Protein AF-A0A661RMP6-F1 (afdb_monomer_lite)

Secondary structure (DSSP, 8-state):
-PPP----SSSPPS--HHHHHHHHHHHHTT--HHHHHHHTT--HHHHHHHHHHHHT--S--HHHHHHHHHHHHHHHHHHHHHHHHHH-TTTHHHHHHHHHHSHHHHS---------GGGPPPP----PPPGGGS-HHHHHHHHHHHHHHHTTTTSS----

Structure (mmCIF, N/CA/C/O backbone):
data_AF-A0A661RMP6-F1
#
_entry.id   AF-A0A661RMP6-F1
#
loop_
_atom_site.group_PDB
_atom_site.id
_atom_site.type_symbol
_atom_site.label_atom_id
_atom_site.label_alt_id
_atom_site.label_comp_id
_atom_site.label_asym_id
_atom_site.label_entity_id
_atom_site.label_seq_id
_atom_site.pdbx_PDB_ins_code
_atom_site.Cartn_x
_atom_site.Cartn_y
_atom_site.Cartn_z
_atom_site.occupancy
_atom_site.B_iso_or_equiv
_atom_site.auth_seq_id
_atom_site.auth_comp_id
_atom_site.auth_asym_id
_atom_site.auth_atom_id
_atom_site.pdbx_PDB_model_num
ATOM 1 N N . MET A 1 1 ? -20.367 -10.661 10.101 1.00 39.75 1 MET A N 1
ATOM 2 C CA . MET A 1 1 ? -19.969 -10.944 11.499 1.00 39.75 1 MET A CA 1
ATOM 3 C C . MET A 1 1 ? -20.572 -9.856 12.376 1.00 39.75 1 MET A C 1
ATOM 5 O O . MET A 1 1 ? -20.733 -8.761 11.852 1.00 39.75 1 MET A O 1
ATOM 9 N N . PRO A 1 2 ? -20.982 -10.130 13.626 1.00 48.25 2 PRO A N 1
ATOM 10 C CA . PRO A 1 2 ? -21.542 -9.091 14.491 1.00 48.25 2 PRO A CA 1
ATOM 11 C C . PRO A 1 2 ? -20.485 -8.023 14.812 1.00 48.25 2 PRO A C 1
ATOM 13 O O . PRO A 1 2 ? -19.325 -8.361 15.046 1.00 48.25 2 PRO A O 1
ATOM 16 N N . GLU A 1 3 ? -20.883 -6.750 14.813 1.00 59.19 3 GLU A N 1
ATOM 17 C CA . GLU A 1 3 ? -20.002 -5.613 15.114 1.00 59.19 3 GLU A CA 1
ATOM 18 C C . GLU A 1 3 ? -19.521 -5.671 16.575 1.00 59.19 3 GLU A C 1
ATOM 20 O O . GLU A 1 3 ? -20.326 -5.644 17.514 1.00 59.19 3 GLU A O 1
ATOM 25 N N . LYS A 1 4 ? -18.199 -5.743 16.791 1.00 67.69 4 LYS A N 1
ATOM 26 C CA . LYS A 1 4 ? -17.603 -5.595 18.128 1.00 67.69 4 LYS A CA 1
ATOM 27 C C . LYS A 1 4 ? -17.729 -4.133 18.570 1.00 67.69 4 LYS A C 1
ATOM 29 O O . LYS A 1 4 ? -17.239 -3.230 17.898 1.00 67.69 4 LYS A O 1
ATOM 34 N N . LYS A 1 5 ? -18.343 -3.889 19.731 1.00 66.19 5 LYS A N 1
ATOM 35 C CA . LYS A 1 5 ? -18.415 -2.547 20.332 1.00 66.19 5 LYS A CA 1
ATOM 36 C C . LYS A 1 5 ? -17.181 -2.291 21.197 1.00 66.19 5 LYS A C 1
ATOM 38 O O . LYS A 1 5 ? -17.039 -2.899 22.254 1.00 66.19 5 LYS A O 1
ATOM 43 N N . TYR A 1 6 ? -16.311 -1.381 20.763 1.00 70.44 6 TYR A N 1
ATOM 44 C CA . TYR A 1 6 ? -15.131 -0.961 21.523 1.00 70.44 6 TYR A CA 1
ATOM 45 C C . TYR A 1 6 ? -15.458 0.241 22.421 1.00 70.44 6 TYR A C 1
ATOM 47 O O . TYR A 1 6 ? -15.866 1.292 21.929 1.00 70.44 6 TYR A O 1
ATOM 55 N N . GLN A 1 7 ? -15.258 0.109 23.734 1.00 57.75 7 GLN A N 1
ATOM 56 C CA . GLN A 1 7 ? -15.433 1.205 24.696 1.00 57.75 7 GLN A CA 1
ATOM 57 C C . GLN A 1 7 ? -14.280 2.210 24.553 1.00 57.75 7 GLN A C 1
ATOM 59 O O . GLN A 1 7 ? -13.122 1.826 24.665 1.00 57.75 7 GLN A O 1
ATOM 64 N N . HIS A 1 8 ? -14.583 3.481 24.288 1.00 56.31 8 HIS A N 1
ATOM 65 C CA . HIS A 1 8 ? -13.610 4.578 24.342 1.00 56.31 8 HIS A CA 1
ATOM 66 C C . HIS A 1 8 ? -14.142 5.623 25.327 1.00 56.31 8 HIS A C 1
ATOM 68 O O . HIS A 1 8 ? -15.266 6.100 25.169 1.00 56.31 8 HIS A O 1
ATOM 74 N N . SER A 1 9 ? -13.367 5.970 26.354 1.00 50.19 9 SER A N 1
ATOM 75 C CA . SER A 1 9 ? -13.710 7.025 27.312 1.00 50.19 9 SER A CA 1
ATOM 76 C C . SER A 1 9 ? -13.511 8.405 26.669 1.00 50.19 9 SER A C 1
ATOM 78 O O . SER A 1 9 ? -12.437 8.992 26.743 1.00 50.19 9 SER A O 1
ATOM 80 N N . GLY A 1 10 ? -14.538 8.918 25.985 1.00 58.62 10 GLY A N 1
ATOM 81 C CA . GLY A 1 10 ? -14.517 10.237 25.339 1.00 58.62 10 GLY A CA 1
ATOM 82 C C . GLY A 1 10 ? -15.407 10.333 24.096 1.00 58.62 10 GLY A C 1
ATOM 83 O O . GLY A 1 10 ? -16.190 9.428 23.807 1.00 58.62 10 GLY A O 1
ATOM 84 N N . GLN A 1 11 ? -15.293 11.448 23.360 1.00 48.91 11 GLN A N 1
ATOM 85 C CA . GLN A 1 11 ? -16.003 11.675 22.093 1.00 48.91 11 GLN A CA 1
ATOM 86 C C . GLN A 1 11 ? -15.774 10.494 21.128 1.00 48.91 11 GLN A C 1
ATOM 88 O O . GLN A 1 11 ? -14.628 10.060 20.977 1.00 48.91 11 GLN A O 1
ATOM 93 N N . PRO A 1 12 ? -16.821 9.988 20.444 1.00 65.56 12 PRO A N 1
ATOM 94 C CA . PRO A 1 12 ? -16.681 8.881 19.507 1.00 65.56 12 PRO A CA 1
ATOM 95 C C . PRO A 1 12 ? -15.597 9.166 18.468 1.00 65.56 12 PRO A C 1
ATOM 97 O O . PRO A 1 12 ? -15.615 10.206 17.803 1.00 65.56 12 PRO A O 1
ATOM 100 N N . THR A 1 13 ? -14.642 8.246 18.323 1.00 81.25 13 THR A N 1
ATOM 101 C CA . THR A 1 13 ? -13.610 8.395 17.295 1.00 81.25 13 THR A CA 1
ATOM 102 C C . THR A 1 13 ? -14.244 8.264 15.909 1.00 81.25 13 THR A C 1
ATOM 104 O O . THR A 1 13 ? -15.207 7.520 15.720 1.00 81.25 13 THR A O 1
ATOM 107 N N . LYS A 1 14 ? -13.690 8.955 14.905 1.00 88.06 14 LYS A N 1
ATOM 108 C CA . LYS A 1 14 ? -14.125 8.772 13.509 1.00 88.06 14 LYS A CA 1
ATOM 109 C C . LYS A 1 14 ? -13.821 7.359 12.976 1.00 88.06 14 LYS A C 1
ATOM 111 O O . LYS A 1 14 ? -14.393 6.978 11.960 1.00 88.06 14 LYS A O 1
ATOM 116 N N . CYS A 1 15 ? -12.937 6.597 13.627 1.00 92.38 15 CYS A N 1
ATOM 117 C CA . CYS A 1 15 ? -12.621 5.227 13.236 1.00 92.38 15 CYS A CA 1
ATOM 118 C C . CYS A 1 15 ? -13.743 4.291 13.695 1.00 92.38 15 CYS A C 1
ATOM 120 O O . CYS A 1 15 ? -14.020 4.173 14.888 1.00 92.38 15 CYS A O 1
ATOM 122 N N . ASN A 1 16 ? -14.401 3.643 12.741 1.00 94.06 16 ASN A N 1
ATOM 123 C CA . ASN A 1 16 ? -15.466 2.674 12.977 1.00 94.06 16 ASN A CA 1
ATOM 124 C C . ASN A 1 16 ? -15.526 1.674 11.814 1.00 94.06 16 ASN A C 1
ATOM 126 O O . ASN A 1 16 ? -14.929 1.911 10.759 1.00 94.06 16 ASN A O 1
ATOM 130 N N . HIS A 1 17 ? -16.276 0.585 11.996 1.00 94.81 17 HIS A N 1
ATOM 131 C CA . HIS A 1 17 ? -16.440 -0.478 10.998 1.00 94.81 17 HIS A CA 1
ATOM 132 C C . HIS A 1 17 ? -16.920 0.040 9.641 1.00 94.81 17 HIS A C 1
ATOM 134 O O . HIS A 1 17 ? -16.349 -0.319 8.619 1.00 94.81 17 HIS A O 1
ATOM 140 N N . GLY A 1 18 ? -17.868 0.982 9.611 1.00 95.50 18 GLY A N 1
ATOM 141 C CA . GLY A 1 18 ? -18.361 1.556 8.356 1.00 95.50 18 GLY A CA 1
ATOM 142 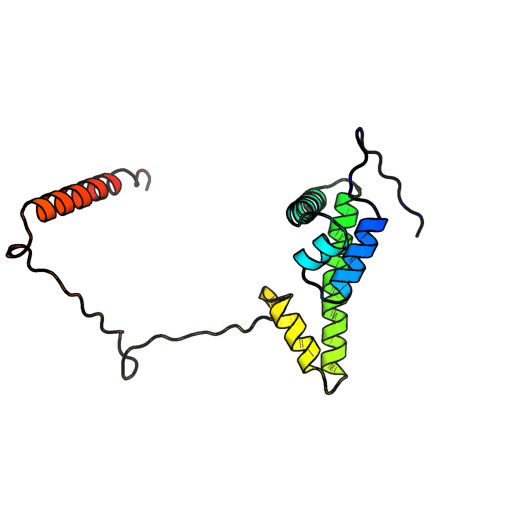C C . GLY A 1 18 ? -17.292 2.307 7.549 1.00 95.50 18 GLY A C 1
ATOM 143 O O . GLY A 1 18 ? -17.308 2.271 6.318 1.00 95.50 18 GLY A O 1
ATOM 144 N N . ILE A 1 19 ? -16.347 2.979 8.213 1.00 96.44 19 ILE A N 1
ATOM 145 C CA . ILE A 1 19 ? -15.195 3.612 7.550 1.00 96.44 19 ILE A CA 1
ATOM 146 C C . ILE A 1 19 ? -14.162 2.562 7.126 1.00 96.44 19 ILE A C 1
ATOM 148 O O . ILE A 1 19 ? -13.650 2.645 6.008 1.00 96.44 19 ILE A O 1
ATOM 152 N N . ILE A 1 20 ? -13.889 1.561 7.972 1.00 97.88 20 ILE A N 1
ATOM 153 C CA . ILE A 1 20 ? -12.977 0.447 7.657 1.00 97.88 20 ILE A CA 1
ATOM 154 C C . ILE A 1 20 ? -13.449 -0.295 6.399 1.00 97.88 20 ILE A C 1
ATOM 156 O O . ILE A 1 20 ? -12.664 -0.504 5.475 1.00 97.88 20 ILE A O 1
ATOM 160 N N . ASP A 1 21 ? -14.732 -0.634 6.312 1.00 97.94 21 ASP A N 1
ATOM 161 C CA . ASP A 1 21 ? -15.309 -1.376 5.186 1.00 97.94 21 ASP A CA 1
ATOM 162 C C . ASP A 1 21 ? -15.230 -0.590 3.871 1.00 97.94 21 ASP A C 1
ATOM 164 O O . ASP A 1 21 ? -14.894 -1.134 2.813 1.00 97.94 21 ASP A O 1
ATOM 168 N N . LYS A 1 22 ? -15.482 0.723 3.923 1.00 98.12 22 LYS A N 1
ATOM 169 C CA . LYS A 1 22 ? -15.341 1.593 2.748 1.00 98.12 22 LYS A CA 1
ATOM 170 C C . LYS A 1 22 ? -13.882 1.708 2.310 1.00 98.12 22 LYS A C 1
ATOM 172 O O . LYS A 1 22 ? -13.596 1.539 1.127 1.00 98.12 22 LYS A O 1
ATOM 177 N N . LEU A 1 23 ? -12.958 1.937 3.247 1.00 98.12 23 LEU A N 1
ATOM 178 C CA . LEU A 1 23 ? -11.526 2.022 2.947 1.00 98.12 23 LEU A CA 1
ATOM 179 C C . LEU A 1 23 ? -10.990 0.721 2.357 1.00 98.12 23 LEU A C 1
ATOM 181 O O . LEU A 1 23 ? -10.306 0.745 1.335 1.00 98.12 23 LEU A O 1
ATOM 185 N N . THR A 1 24 ? -11.321 -0.416 2.967 1.00 98.38 24 THR A N 1
ATOM 186 C CA . THR A 1 24 ? -10.890 -1.727 2.473 1.00 98.38 24 THR A CA 1
ATOM 187 C C . THR A 1 24 ? -11.438 -1.987 1.071 1.00 98.38 24 THR A C 1
ATOM 189 O O . THR A 1 24 ? -10.684 -2.415 0.200 1.00 98.38 24 THR A O 1
ATOM 192 N N . SER A 1 25 ? -12.692 -1.625 0.792 1.00 98.12 25 SER A N 1
ATOM 193 C CA . SER A 1 25 ? -13.270 -1.714 -0.556 1.00 98.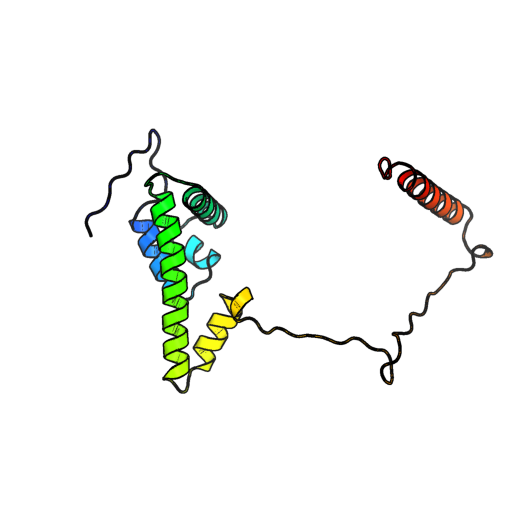12 25 SER A CA 1
ATOM 194 C C . SER A 1 25 ? -12.502 -0.873 -1.590 1.00 98.12 25 SER A C 1
ATOM 196 O O . SER A 1 25 ? -12.161 -1.384 -2.659 1.00 98.12 25 SER A O 1
ATOM 198 N N . CYS A 1 26 ? -12.163 0.379 -1.262 1.00 97.69 26 CYS A N 1
ATOM 199 C CA . CYS A 1 26 ? -11.371 1.268 -2.124 1.00 97.69 26 CYS A CA 1
ATOM 200 C C . CYS A 1 26 ? -9.945 0.750 -2.372 1.00 97.69 26 CYS A C 1
ATOM 202 O O . CYS A 1 26 ? -9.437 0.779 -3.495 1.00 97.69 26 CYS A O 1
ATOM 204 N N . ILE A 1 27 ? -9.276 0.255 -1.330 1.00 97.00 27 ILE A N 1
ATOM 205 C CA . ILE A 1 27 ? -7.915 -0.287 -1.445 1.00 97.00 27 ILE A CA 1
ATOM 206 C C . ILE A 1 27 ? -7.924 -1.551 -2.303 1.00 97.00 27 ILE A C 1
ATOM 208 O O . ILE A 1 27 ? -7.065 -1.721 -3.172 1.00 97.00 27 ILE A O 1
ATOM 212 N N . LEU A 1 28 ? -8.928 -2.405 -2.102 1.00 97.12 28 LEU A N 1
ATOM 213 C CA . LEU A 1 28 ? -9.123 -3.631 -2.859 1.00 97.12 28 LEU A CA 1
ATOM 214 C C . LEU A 1 28 ? -9.376 -3.355 -4.351 1.00 97.12 28 LEU A C 1
ATOM 216 O O . LEU A 1 28 ? -8.972 -4.156 -5.192 1.00 97.12 28 LEU A O 1
ATOM 220 N N . SER A 1 29 ? -10.016 -2.236 -4.706 1.00 94.56 29 SER A N 1
ATOM 221 C CA . SER A 1 29 ? -10.190 -1.812 -6.104 1.00 94.56 29 SER A CA 1
ATOM 222 C C . SER A 1 29 ? -8.950 -1.148 -6.718 1.00 94.56 29 SER A C 1
ATOM 224 O O . SER A 1 29 ? -8.985 -0.769 -7.885 1.00 94.56 29 SER A O 1
ATOM 226 N N . GLY A 1 30 ? -7.862 -0.997 -5.956 1.00 93.25 30 GLY A N 1
ATOM 227 C CA . GLY A 1 30 ? -6.592 -0.455 -6.440 1.00 93.25 30 GLY A CA 1
ATOM 228 C C . GLY A 1 30 ? -6.424 1.061 -6.284 1.00 93.25 30 GLY A C 1
ATOM 229 O O . GLY A 1 30 ? -5.442 1.601 -6.793 1.00 93.25 30 GLY A O 1
ATOM 230 N N . MET A 1 31 ? -7.325 1.759 -5.578 1.00 95.62 31 MET A N 1
ATOM 231 C CA . MET A 1 31 ? -7.193 3.206 -5.325 1.00 95.62 31 MET A CA 1
ATOM 232 C C . MET A 1 31 ? -5.982 3.518 -4.452 1.00 95.62 31 MET A C 1
ATOM 234 O O . MET A 1 31 ? -5.718 2.762 -3.527 1.00 95.62 31 MET A O 1
ATOM 238 N N . THR A 1 32 ? -5.303 4.655 -4.667 1.00 94.69 32 THR A N 1
ATOM 239 C CA . THR A 1 32 ? -4.241 5.104 -3.746 1.00 94.69 32 THR A CA 1
ATOM 240 C C . THR A 1 32 ? -4.786 5.359 -2.338 1.00 94.69 32 THR A C 1
ATOM 242 O O . THR A 1 32 ? -5.988 5.574 -2.170 1.00 94.69 32 THR A O 1
ATOM 245 N N . ILE A 1 33 ? -3.916 5.353 -1.321 1.00 96.06 33 ILE A N 1
ATOM 246 C CA . ILE A 1 33 ? -4.343 5.613 0.063 1.00 96.06 33 ILE A CA 1
ATOM 247 C C . ILE A 1 33 ? -4.953 7.010 0.175 1.00 96.06 33 ILE A C 1
ATOM 249 O O . ILE A 1 33 ? -6.003 7.168 0.786 1.00 96.06 33 ILE A O 1
ATOM 253 N N . GLU A 1 34 ? -4.362 8.000 -0.490 1.00 96.75 34 GLU A N 1
ATOM 254 C CA . GLU A 1 34 ? -4.844 9.381 -0.508 1.00 96.75 34 GLU A CA 1
ATOM 255 C C . GLU A 1 34 ? -6.253 9.462 -1.103 1.00 96.75 34 GLU A C 1
ATOM 257 O O . GLU A 1 34 ? -7.150 10.021 -0.481 1.00 96.75 34 GLU A O 1
ATOM 262 N N . ARG A 1 35 ? -6.484 8.845 -2.273 1.00 97.81 35 ARG A N 1
ATOM 263 C CA . ARG A 1 35 ? -7.813 8.836 -2.907 1.00 97.81 35 ARG A CA 1
ATOM 264 C C . ARG A 1 35 ? -8.840 8.062 -2.077 1.00 97.81 35 ARG A C 1
ATO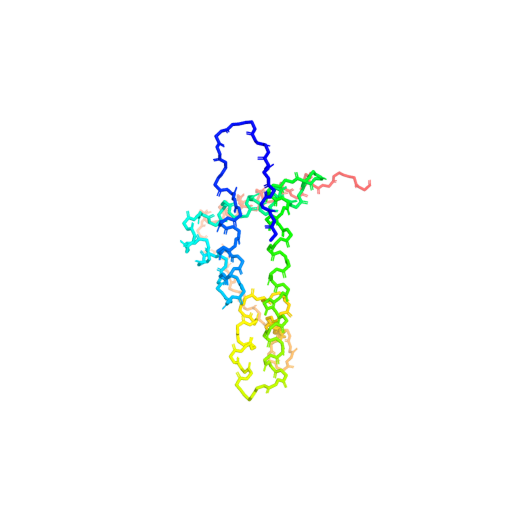M 266 O O . ARG A 1 35 ? -10.002 8.451 -2.035 1.00 97.81 35 ARG A O 1
ATOM 273 N N . ALA A 1 36 ? -8.436 6.969 -1.429 1.00 97.69 36 ALA A N 1
ATOM 274 C CA . ALA A 1 36 ? -9.315 6.208 -0.544 1.00 97.69 36 ALA A CA 1
ATOM 275 C C . ALA A 1 36 ? -9.705 7.024 0.703 1.00 97.69 36 ALA A C 1
ATOM 277 O O . ALA A 1 36 ? -10.867 7.006 1.100 1.00 97.69 36 ALA A O 1
ATOM 278 N N . CYS A 1 37 ? -8.762 7.778 1.281 1.00 97.94 37 CYS A N 1
ATOM 279 C CA . CYS A 1 37 ? -9.012 8.681 2.407 1.00 97.94 37 CYS A CA 1
ATOM 280 C C . CYS A 1 37 ? -9.973 9.813 2.022 1.00 97.94 37 CYS A C 1
ATOM 282 O O . CYS A 1 37 ? -10.957 10.040 2.725 1.00 97.94 37 CYS A O 1
ATOM 284 N N . GLU A 1 38 ? -9.749 10.453 0.870 1.00 98.00 38 GLU A N 1
ATOM 285 C CA . GLU A 1 38 ? -10.656 11.467 0.315 1.00 98.00 38 GLU A CA 1
ATOM 286 C C . GLU A 1 38 ? -12.071 10.906 0.107 1.00 98.00 38 GLU A C 1
ATOM 288 O O . GLU A 1 38 ? -13.050 11.536 0.502 1.00 98.00 38 GLU A O 1
ATOM 293 N N . TYR A 1 39 ? -12.189 9.690 -0.440 1.00 97.81 39 TYR A N 1
ATOM 294 C CA . TYR A 1 39 ? -13.478 9.036 -0.683 1.00 97.81 39 TYR A CA 1
ATOM 295 C C . TYR A 1 39 ? -14.293 8.806 0.600 1.00 97.81 39 TYR A C 1
ATOM 297 O O . TYR A 1 39 ? -15.519 8.914 0.587 1.00 97.81 39 TYR A O 1
ATOM 305 N N . VAL A 1 40 ? -13.629 8.507 1.721 1.00 96.62 40 VAL A N 1
ATOM 306 C CA . VAL A 1 40 ? -14.289 8.327 3.028 1.00 96.62 40 VAL A CA 1
ATOM 307 C C . VAL A 1 40 ? -14.281 9.587 3.897 1.00 96.62 40 VAL A C 1
ATOM 309 O O . VAL A 1 40 ? -14.734 9.538 5.040 1.00 96.62 40 VAL A O 1
ATOM 312 N N . ASN A 1 41 ? -13.811 10.709 3.348 1.00 96.50 41 ASN A N 1
ATOM 313 C CA . ASN A 1 41 ? -13.769 12.020 3.988 1.00 96.50 41 ASN A CA 1
ATOM 314 C C . ASN A 1 41 ? -12.933 12.057 5.287 1.00 96.50 41 ASN A C 1
ATOM 316 O O . ASN A 1 41 ? -13.370 12.560 6.329 1.00 96.50 41 ASN A O 1
ATOM 320 N N . ILE A 1 42 ? -11.721 11.495 5.229 1.00 96.75 42 ILE A N 1
ATOM 321 C CA . ILE A 1 42 ? -10.699 11.616 6.278 1.00 96.75 42 ILE A CA 1
ATOM 322 C C . ILE A 1 42 ? -9.389 12.140 5.692 1.00 96.75 42 ILE A C 1
ATOM 324 O O . ILE A 1 42 ? -9.071 11.884 4.533 1.00 96.75 42 ILE A O 1
ATOM 328 N N . ASP A 1 43 ? -8.587 12.812 6.513 1.00 97.19 43 ASP A N 1
ATOM 329 C CA . ASP A 1 43 ? -7.233 13.185 6.118 1.00 97.19 43 ASP A CA 1
ATOM 330 C C . ASP A 1 43 ? -6.319 11.956 6.070 1.00 97.19 43 ASP A C 1
ATOM 332 O O . ASP A 1 43 ? -6.355 11.089 6.950 1.00 97.19 43 ASP A O 1
ATOM 336 N N . THR A 1 44 ? -5.394 11.932 5.112 1.00 97.44 44 THR A N 1
ATOM 337 C CA . THR A 1 44 ? -4.357 10.893 5.017 1.00 97.44 44 THR A CA 1
ATOM 338 C C . THR A 1 44 ? -3.524 10.789 6.305 1.00 97.44 44 THR A C 1
ATOM 340 O O . THR A 1 44 ? -3.116 9.703 6.716 1.00 97.44 44 THR A O 1
ATOM 343 N N . LYS A 1 45 ? -3.314 11.907 7.013 1.00 97.75 45 LYS A N 1
ATOM 344 C CA . LYS A 1 45 ? -2.654 11.911 8.328 1.00 97.75 45 LYS A CA 1
ATOM 345 C C . LYS A 1 45 ? -3.446 11.109 9.366 1.00 97.75 45 LYS A C 1
ATOM 347 O O . LYS A 1 45 ? -2.856 10.361 10.140 1.00 97.75 45 LYS A O 1
ATOM 352 N N . THR A 1 46 ? -4.773 11.232 9.373 1.00 97.38 46 THR A N 1
ATOM 353 C CA . THR A 1 46 ? -5.652 10.467 10.266 1.00 97.38 46 THR A CA 1
ATOM 354 C C . THR A 1 46 ? -5.541 8.970 9.993 1.00 97.38 46 THR A C 1
ATOM 356 O O . THR A 1 46 ? -5.395 8.198 10.938 1.00 97.38 46 THR A O 1
ATOM 359 N N . TYR A 1 47 ? -5.517 8.576 8.718 1.00 98.25 47 TYR A N 1
ATOM 360 C CA . TYR A 1 47 ? -5.295 7.188 8.308 1.00 98.25 47 TYR A CA 1
ATOM 361 C C . TYR A 1 47 ? -3.993 6.616 8.886 1.00 98.25 47 TYR A C 1
ATOM 363 O O . TYR A 1 47 ? -4.014 5.583 9.557 1.00 98.25 47 TYR A O 1
ATOM 371 N N . TYR A 1 48 ? -2.860 7.301 8.690 1.00 98.06 48 TYR A N 1
ATOM 372 C CA . TYR A 1 48 ? -1.569 6.808 9.183 1.00 98.06 48 TYR A CA 1
ATOM 373 C C . TYR A 1 48 ? -1.477 6.818 10.711 1.00 98.06 48 TYR A C 1
ATOM 375 O O . TYR A 1 48 ? -0.878 5.911 11.289 1.00 98.06 48 TYR A O 1
ATOM 383 N N . ASN A 1 49 ? -2.119 7.779 11.380 1.00 97.50 49 ASN A N 1
ATOM 384 C CA . ASN A 1 49 ? -2.206 7.789 12.839 1.00 97.50 49 ASN A CA 1
ATOM 385 C C . ASN A 1 49 ? -2.944 6.551 13.366 1.00 97.50 49 ASN A C 1
ATOM 387 O O . ASN A 1 49 ? -2.470 5.920 14.307 1.00 97.50 49 ASN A O 1
ATOM 391 N N . TRP A 1 50 ? -4.071 6.174 12.753 1.00 97.31 50 TRP A N 1
ATOM 392 C CA . TRP A 1 50 ? -4.812 4.962 13.122 1.00 97.31 50 TRP A CA 1
ATOM 393 C C . TRP A 1 50 ? -4.024 3.692 12.823 1.00 97.31 50 TRP A C 1
ATOM 395 O O . TRP A 1 50 ? -3.996 2.784 13.652 1.00 97.31 50 TRP A O 1
ATOM 405 N N . LEU A 1 51 ? -3.337 3.652 11.679 1.00 97.56 51 LEU A N 1
ATOM 406 C CA . LEU A 1 51 ? -2.472 2.536 11.312 1.00 97.56 51 LEU A CA 1
ATOM 407 C C . LEU A 1 51 ? -1.351 2.340 12.343 1.00 97.56 51 LEU A C 1
ATOM 409 O O . LEU A 1 51 ? -1.116 1.221 12.793 1.00 97.56 51 LEU A O 1
ATOM 413 N N . ASN A 1 52 ? -0.694 3.427 12.759 1.00 97.88 52 ASN A N 1
ATOM 414 C CA . ASN A 1 52 ? 0.363 3.391 13.768 1.00 97.88 52 ASN A CA 1
ATOM 415 C C . ASN A 1 52 ? -0.178 3.033 15.162 1.00 97.88 52 ASN A C 1
ATOM 417 O O . ASN A 1 52 ? 0.434 2.235 15.868 1.00 97.88 52 ASN A O 1
ATOM 421 N N . ALA A 1 53 ? -1.340 3.570 15.547 1.00 95.88 53 ALA A N 1
ATOM 422 C CA . ALA A 1 53 ? -1.997 3.221 16.805 1.00 95.88 53 ALA A CA 1
ATOM 423 C C . ALA A 1 53 ? -2.332 1.723 16.867 1.00 95.88 53 ALA A C 1
ATOM 425 O O . ALA A 1 53 ? -2.036 1.071 17.862 1.00 95.88 53 ALA A O 1
ATOM 426 N N . GLY A 1 54 ? -2.879 1.158 15.786 1.00 97.19 54 GLY A N 1
ATOM 427 C CA . GLY A 1 54 ? -3.171 -0.270 15.694 1.00 97.19 54 GLY A CA 1
ATOM 428 C C . GLY A 1 54 ? -1.922 -1.147 15.700 1.00 97.19 54 GLY A C 1
ATOM 429 O O . GLY A 1 54 ? -1.900 -2.163 16.388 1.00 97.19 54 GLY A O 1
ATOM 430 N N . ARG A 1 55 ? -0.866 -0.731 14.989 1.00 97.44 55 ARG A N 1
ATOM 431 C CA . ARG A 1 55 ? 0.420 -1.445 14.931 1.00 97.44 55 ARG A CA 1
ATOM 432 C C . ARG A 1 55 ? 1.079 -1.589 16.301 1.00 97.44 55 ARG A C 1
ATOM 434 O O . ARG A 1 55 ? 1.672 -2.625 16.580 1.00 97.44 55 ARG A O 1
ATOM 441 N N . ASN A 1 56 ? 0.994 -0.545 17.122 1.00 96.12 56 ASN A N 1
ATOM 442 C CA . ASN A 1 56 ? 1.649 -0.485 18.429 1.00 96.12 56 ASN A CA 1
ATOM 443 C C . ASN A 1 56 ? 0.739 -0.949 19.579 1.00 96.12 56 ASN A C 1
ATOM 445 O O . ASN A 1 56 ? 1.172 -0.966 20.728 1.00 96.12 56 ASN A O 1
ATOM 449 N N . SER A 1 57 ? -0.517 -1.304 19.296 1.00 93.31 57 SER A N 1
ATOM 450 C CA . SER A 1 57 ? -1.471 -1.744 20.311 1.00 93.31 57 SER A CA 1
ATOM 451 C C . SER A 1 57 ? -1.350 -3.247 20.566 1.00 93.31 57 SER A C 1
ATOM 453 O O . SER A 1 57 ? -1.421 -4.067 19.648 1.00 93.31 57 SER A O 1
ATOM 455 N N . THR A 1 58 ? -1.206 -3.612 21.837 1.00 90.12 58 THR A N 1
ATOM 456 C CA . THR A 1 58 ? -1.277 -5.000 22.318 1.00 90.12 58 THR A CA 1
ATOM 457 C C . THR A 1 58 ? -2.699 -5.418 22.691 1.00 90.12 58 THR A C 1
ATOM 459 O O . THR A 1 58 ? -2.974 -6.608 22.826 1.00 90.12 58 THR A O 1
ATOM 462 N N . GLU A 1 59 ? -3.608 -4.454 22.828 1.00 91.62 59 GLU A N 1
ATOM 463 C CA . GLU A 1 59 ? -4.995 -4.657 23.231 1.00 91.62 59 GLU A CA 1
ATOM 464 C C . GLU A 1 59 ? -5.928 -4.736 22.019 1.00 91.62 59 GLU A C 1
ATOM 466 O O . GLU A 1 59 ? -5.721 -4.099 20.981 1.00 91.62 59 GLU A O 1
ATOM 471 N N . ASP A 1 60 ? -7.009 -5.500 22.156 1.00 91.19 60 ASP A N 1
ATOM 472 C CA . ASP A 1 60 ? -8.066 -5.525 21.152 1.00 91.19 60 ASP A CA 1
ATOM 473 C C . ASP A 1 60 ? -8.789 -4.170 21.114 1.00 91.19 60 ASP A C 1
ATOM 475 O O . ASP A 1 60 ? -9.554 -3.813 22.009 1.00 91.19 60 ASP A O 1
ATOM 479 N N . SER A 1 61 ? -8.570 -3.422 20.033 1.00 93.75 61 SER A N 1
ATOM 480 C CA . SER A 1 61 ? -9.144 -2.097 19.795 1.00 93.75 61 SER A CA 1
ATOM 481 C C . SER A 1 61 ? -9.590 -1.935 18.341 1.00 93.75 61 SER A C 1
ATOM 483 O O . SER A 1 61 ? -9.141 -2.667 17.454 1.00 93.75 61 SER A O 1
ATOM 485 N N . ILE A 1 62 ? -10.427 -0.926 18.072 1.00 94.62 62 ILE A N 1
ATOM 486 C CA . ILE A 1 62 ? -10.842 -0.589 16.701 1.00 94.62 62 ILE A CA 1
ATOM 487 C C . ILE A 1 62 ? -9.644 -0.214 15.816 1.00 94.62 62 ILE A C 1
ATOM 489 O O . ILE A 1 62 ? -9.636 -0.509 14.626 1.00 94.62 62 ILE A O 1
ATOM 493 N N . PHE A 1 63 ? -8.592 0.384 16.389 1.00 96.19 63 PHE A N 1
ATOM 494 C CA . PHE A 1 63 ? -7.366 0.703 15.656 1.00 96.19 63 PHE A CA 1
ATOM 495 C C . PHE A 1 63 ? -6.565 -0.553 15.309 1.00 96.19 63 PHE A C 1
ATOM 497 O O . PHE A 1 63 ? -6.022 -0.648 14.209 1.00 96.19 63 PHE A O 1
ATOM 504 N N . ARG A 1 64 ? -6.526 -1.545 16.207 1.00 95.94 64 ARG A N 1
ATOM 505 C CA . ARG A 1 64 ? -5.896 -2.845 15.938 1.00 95.94 64 ARG A CA 1
ATOM 506 C C . ARG A 1 64 ? -6.647 -3.611 14.847 1.00 95.94 64 ARG A C 1
ATOM 508 O O . ARG A 1 64 ? -6.023 -4.151 13.935 1.00 95.94 64 ARG A O 1
ATOM 515 N N . GLU A 1 65 ? -7.978 -3.595 14.888 1.00 96.31 65 GLU A N 1
ATOM 516 C CA . GLU A 1 65 ? -8.817 -4.155 13.822 1.00 96.31 65 GLU A CA 1
ATOM 517 C C . GLU A 1 65 ? -8.603 -3.428 12.487 1.00 96.31 65 GLU A C 1
ATOM 519 O O . GLU A 1 65 ? -8.405 -4.082 11.462 1.00 96.31 65 GLU A O 1
ATOM 524 N N . PHE A 1 66 ? -8.567 -2.091 12.498 1.00 97.62 66 PHE A N 1
ATOM 525 C CA . PHE A 1 66 ? -8.234 -1.273 11.332 1.00 97.62 66 PHE A CA 1
ATOM 526 C C . PHE A 1 66 ? -6.889 -1.703 10.730 1.00 97.62 66 PHE A C 1
ATOM 528 O O . PHE A 1 66 ? -6.825 -2.046 9.553 1.00 97.62 66 PHE A O 1
ATOM 535 N N . PHE A 1 67 ? -5.829 -1.773 11.539 1.00 98.25 67 PHE A N 1
ATOM 536 C CA . PHE A 1 67 ? -4.490 -2.166 11.094 1.00 98.25 67 PHE A CA 1
ATOM 537 C C . PHE A 1 67 ? -4.466 -3.544 10.420 1.00 98.25 67 PHE A C 1
ATOM 539 O O . PHE A 1 67 ? -3.964 -3.680 9.301 1.00 98.25 67 PHE A O 1
ATOM 546 N N . HIS A 1 68 ? -5.059 -4.558 11.054 1.00 97.88 68 HIS A N 1
ATOM 547 C CA . HIS A 1 68 ? -5.134 -5.898 10.470 1.00 97.88 68 HIS A CA 1
ATOM 548 C C . HIS A 1 68 ? -5.996 -5.942 9.203 1.00 97.88 68 HIS A C 1
ATOM 550 O O . HIS A 1 68 ? -5.647 -6.648 8.254 1.00 97.88 68 HIS A O 1
ATOM 556 N N . SER A 1 69 ? -7.083 -5.170 9.158 1.00 97.94 69 SER A N 1
ATOM 557 C CA . SER A 1 69 ? -7.956 -5.073 7.985 1.00 97.94 69 SER A CA 1
ATOM 558 C C . SER A 1 69 ? -7.223 -4.471 6.788 1.00 97.94 69 SER A C 1
ATOM 560 O O . SER A 1 69 ? -7.325 -5.005 5.685 1.00 97.94 69 SER A O 1
ATOM 562 N N . ILE A 1 70 ? -6.433 -3.414 7.004 1.00 97.75 70 ILE A N 1
ATOM 563 C CA . ILE A 1 70 ? -5.611 -2.785 5.964 1.00 97.75 70 ILE A CA 1
ATOM 564 C C . ILE A 1 70 ? -4.540 -3.750 5.437 1.00 97.75 70 ILE A C 1
ATOM 566 O O . ILE A 1 70 ? -4.456 -3.964 4.230 1.00 97.75 70 ILE A O 1
ATOM 570 N N . ILE A 1 71 ? -3.768 -4.403 6.310 1.00 96.56 71 ILE A N 1
ATOM 571 C CA . ILE A 1 71 ? -2.748 -5.371 5.859 1.00 96.56 71 ILE A CA 1
ATOM 572 C C . ILE A 1 71 ? -3.398 -6.521 5.084 1.00 96.56 71 ILE A C 1
ATOM 574 O O . ILE A 1 71 ? -2.945 -6.905 4.004 1.00 96.56 71 ILE A O 1
ATOM 578 N N . GLY A 1 72 ? -4.486 -7.071 5.627 1.00 97.88 72 GLY A N 1
ATOM 579 C CA . GLY A 1 72 ? -5.190 -8.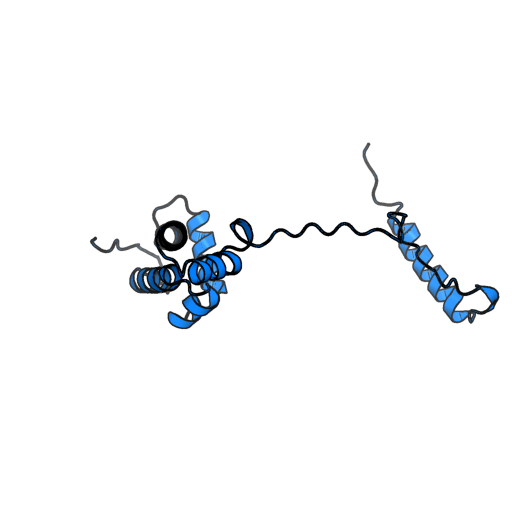187 5.009 1.00 97.88 72 GLY A CA 1
ATOM 580 C C . GLY A 1 72 ? -5.780 -7.828 3.646 1.00 97.88 72 GLY A C 1
ATOM 581 O O . GLY A 1 72 ? -5.774 -8.661 2.737 1.00 97.88 72 GLY A O 1
ATOM 582 N N . ILE A 1 73 ? -6.285 -6.604 3.474 1.00 98.12 73 ILE A N 1
ATOM 583 C CA . ILE A 1 73 ? -6.884 -6.186 2.207 1.00 98.12 73 ILE A CA 1
ATOM 584 C C . ILE A 1 73 ? -5.842 -5.834 1.144 1.00 98.12 73 ILE A C 1
ATOM 586 O O . ILE A 1 73 ? -6.076 -6.116 -0.030 1.00 98.12 73 ILE A O 1
ATOM 590 N N . GLU A 1 74 ? -4.683 -5.290 1.525 1.00 96.38 74 GLU A N 1
ATOM 591 C CA . GLU A 1 74 ? -3.571 -5.066 0.594 1.00 96.38 74 GLU A CA 1
ATOM 592 C C . GLU A 1 74 ? -3.068 -6.390 0.016 1.00 96.38 74 GLU A C 1
ATOM 594 O O . GLU A 1 74 ? -2.967 -6.526 -1.205 1.00 96.38 74 GLU A O 1
ATOM 599 N N . ALA A 1 75 ? -2.881 -7.408 0.863 1.00 97.12 75 ALA A N 1
ATOM 600 C CA . ALA A 1 75 ? -2.522 -8.752 0.414 1.00 97.12 75 ALA A CA 1
ATOM 601 C C . ALA A 1 75 ? -3.565 -9.336 -0.559 1.00 97.12 75 ALA A C 1
ATOM 603 O O . ALA A 1 75 ? -3.210 -9.893 -1.597 1.00 97.12 75 ALA A O 1
ATOM 604 N N . LYS A 1 76 ? -4.863 -9.156 -0.272 1.00 98.06 76 LYS A N 1
ATOM 605 C CA . LYS A 1 76 ? -5.956 -9.579 -1.171 1.00 98.06 76 LYS A CA 1
ATOM 606 C C . LYS A 1 76 ? -5.976 -8.807 -2.491 1.00 98.06 76 LYS A C 1
ATOM 608 O O . LYS A 1 76 ? -6.306 -9.379 -3.527 1.00 98.06 76 LYS A O 1
ATOM 613 N N . CYS A 1 77 ? -5.647 -7.517 -2.468 1.00 97.12 77 CYS A N 1
ATOM 614 C CA . CYS A 1 77 ? -5.539 -6.694 -3.670 1.00 97.12 77 CYS A CA 1
ATOM 615 C C . CYS A 1 77 ? -4.422 -7.217 -4.579 1.00 97.12 77 CYS A C 1
ATOM 617 O O . CYS A 1 77 ? -4.657 -7.480 -5.760 1.00 97.12 77 CYS A O 1
ATOM 619 N N . ILE A 1 78 ? -3.240 -7.461 -4.009 1.00 97.12 78 ILE A N 1
ATOM 620 C CA . ILE A 1 78 ? -2.103 -8.048 -4.723 1.00 97.12 78 ILE A CA 1
ATOM 621 C C . ILE A 1 78 ? -2.485 -9.409 -5.315 1.00 97.12 78 ILE A C 1
ATOM 623 O O . ILE A 1 78 ? -2.328 -9.623 -6.515 1.00 97.12 78 ILE A O 1
ATOM 627 N N . GLU A 1 79 ? -3.050 -10.307 -4.505 1.00 97.56 79 GLU A N 1
ATOM 628 C CA . GLU A 1 79 ? -3.436 -11.655 -4.933 1.00 97.56 79 GLU A CA 1
ATOM 629 C C . GLU A 1 79 ? -4.423 -11.646 -6.109 1.00 97.56 79 GLU A C 1
ATOM 631 O O . GLU A 1 79 ? -4.220 -12.360 -7.097 1.00 97.56 79 GLU A O 1
ATOM 636 N N . ARG A 1 80 ? -5.434 -10.769 -6.065 1.00 95.75 80 ARG A N 1
ATOM 637 C CA . ARG A 1 80 ? -6.386 -10.575 -7.165 1.00 95.75 80 ARG A CA 1
ATOM 638 C C . ARG A 1 80 ? -5.678 -10.205 -8.465 1.00 95.75 80 ARG A C 1
ATOM 640 O O . ARG A 1 80 ? -6.013 -10.741 -9.523 1.00 95.75 80 ARG A O 1
ATOM 647 N N . HIS A 1 81 ? -4.741 -9.262 -8.402 1.00 96.31 81 HIS A N 1
ATOM 648 C CA . HIS A 1 81 ? -4.035 -8.786 -9.586 1.00 96.31 81 HIS A CA 1
ATOM 649 C C . HIS A 1 81 ? -3.035 -9.814 -10.112 1.00 96.31 81 HIS A C 1
ATOM 651 O O . HIS A 1 81 ? -2.978 -10.009 -11.324 1.00 96.31 81 HIS A O 1
ATOM 657 N N . LEU A 1 82 ? -2.337 -10.543 -9.238 1.00 96.56 82 LEU A N 1
ATOM 658 C CA . LEU A 1 82 ? -1.473 -11.656 -9.639 1.00 96.56 82 LEU A CA 1
ATOM 659 C C . LEU A 1 82 ? -2.268 -12.762 -10.346 1.00 96.56 82 LEU A C 1
ATOM 661 O O . LEU A 1 82 ? -1.874 -13.208 -11.420 1.00 96.56 82 LEU A O 1
ATOM 665 N N . LYS A 1 83 ? -3.442 -13.137 -9.823 1.00 96.19 83 LYS A N 1
ATOM 666 C CA . LYS A 1 83 ? -4.345 -14.088 -10.494 1.00 96.19 83 LYS A CA 1
ATOM 667 C C . LYS A 1 83 ? -4.800 -13.607 -11.870 1.00 96.19 83 LYS A C 1
ATOM 669 O O . LYS A 1 83 ? -4.958 -14.420 -12.776 1.00 96.19 83 LYS A O 1
ATOM 674 N N . LYS A 1 84 ? -5.050 -12.304 -12.032 1.00 95.00 84 LYS A N 1
ATOM 675 C CA . LYS A 1 84 ? -5.409 -11.734 -13.337 1.00 95.00 84 LYS A CA 1
ATOM 676 C C . LYS A 1 84 ? -4.225 -11.766 -14.302 1.00 95.00 84 LYS A C 1
ATOM 678 O O . LYS A 1 84 ? -4.434 -12.056 -15.473 1.00 95.00 84 LYS A O 1
ATOM 683 N N . ILE A 1 85 ? -3.009 -11.512 -13.818 1.00 95.44 85 ILE A N 1
ATOM 684 C CA . ILE A 1 85 ? -1.795 -11.599 -14.636 1.00 95.44 85 ILE A CA 1
ATOM 685 C C . ILE A 1 85 ? -1.593 -13.018 -15.177 1.00 95.44 85 ILE A C 1
ATOM 687 O O . ILE A 1 85 ? -1.310 -13.175 -16.357 1.00 9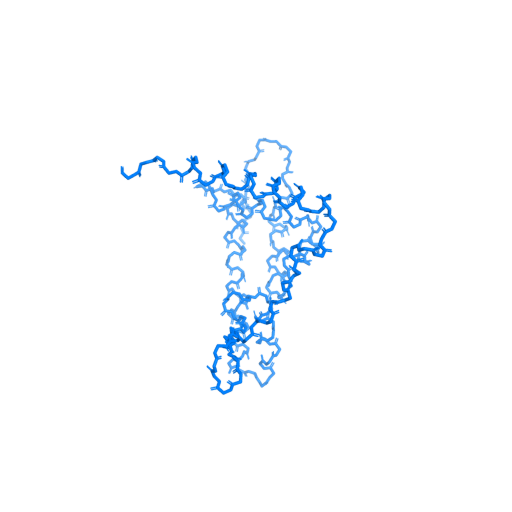5.44 85 ILE A O 1
ATOM 691 N N . ASP A 1 86 ? -1.808 -14.029 -14.338 1.00 95.12 86 ASP A N 1
ATOM 692 C CA . ASP A 1 86 ? -1.664 -15.442 -14.707 1.00 95.12 86 ASP A CA 1
ATOM 693 C C . ASP A 1 86 ? -2.697 -15.910 -15.755 1.00 95.12 86 ASP A C 1
ATOM 695 O O . ASP A 1 86 ? -2.407 -16.763 -16.589 1.00 95.12 86 ASP A O 1
ATOM 699 N N . LYS A 1 87 ? -3.912 -15.341 -15.743 1.00 94.00 87 LYS A N 1
ATOM 700 C CA . LYS A 1 87 ? -5.070 -15.899 -16.473 1.00 94.00 87 LYS A CA 1
ATOM 701 C C . LYS A 1 87 ? -5.593 -15.076 -17.650 1.00 94.00 87 LYS A C 1
ATOM 703 O O . LYS A 1 87 ? -6.434 -15.585 -18.387 1.00 94.00 87 LYS A O 1
ATOM 708 N N . SER A 1 88 ? -5.196 -13.812 -17.805 1.00 92.56 88 SER A N 1
ATOM 709 C CA . SER A 1 88 ? -5.792 -12.891 -18.790 1.00 92.56 88 SER A CA 1
ATOM 710 C C . SER A 1 88 ? -4.743 -12.313 -19.747 1.00 92.56 88 SER A C 1
ATOM 712 O O . SER A 1 88 ? -3.669 -11.895 -19.308 1.00 92.56 88 SER A O 1
ATOM 714 N N . PRO A 1 89 ? -5.048 -12.215 -21.056 1.00 87.62 89 PRO A N 1
ATOM 715 C CA . PRO A 1 89 ? -4.155 -11.573 -22.021 1.00 87.62 89 PRO A CA 1
ATOM 716 C C . PRO A 1 89 ? -3.990 -10.059 -21.767 1.00 87.62 89 PRO A C 1
ATOM 718 O O . PRO A 1 89 ? -2.977 -9.474 -22.145 1.00 87.62 89 PRO A O 1
ATOM 721 N N . GLU A 1 90 ? -4.920 -9.421 -21.048 1.00 90.75 90 GLU A N 1
ATOM 722 C CA . GLU A 1 90 ? -4.875 -8.016 -20.613 1.00 90.75 90 GLU A CA 1
ATOM 723 C C . GLU A 1 90 ? -4.105 -7.799 -19.290 1.00 90.75 90 GLU A C 1
ATOM 725 O O . GLU A 1 90 ? -4.314 -6.799 -18.581 1.00 90.75 90 GLU A O 1
ATOM 730 N N . TRP A 1 91 ? -3.195 -8.716 -18.944 1.00 93.31 91 TRP A N 1
ATOM 731 C CA . TRP A 1 91 ? -2.394 -8.706 -17.713 1.00 93.31 91 TRP A CA 1
ATOM 732 C C . TRP A 1 91 ? -1.652 -7.388 -17.461 1.00 93.31 91 TRP A C 1
ATOM 734 O O . TRP A 1 91 ? -1.498 -6.980 -16.307 1.00 93.31 91 TRP A O 1
ATOM 744 N N . LYS A 1 92 ? -1.255 -6.679 -18.529 1.00 95.69 92 LYS A N 1
ATOM 745 C CA . LYS A 1 92 ? -0.515 -5.406 -18.464 1.00 95.69 92 LYS A CA 1
ATOM 746 C C . LYS A 1 92 ? -1.212 -4.366 -17.588 1.00 95.69 92 LYS A C 1
ATOM 748 O O . LYS A 1 92 ? -0.545 -3.635 -16.868 1.00 95.69 92 LYS A O 1
ATOM 753 N N . SER A 1 93 ? -2.549 -4.341 -17.592 1.00 93.25 93 SER A N 1
ATOM 754 C CA . SER A 1 93 ? -3.339 -3.442 -16.736 1.00 93.25 93 SER A CA 1
ATOM 755 C C . SER A 1 93 ? -3.102 -3.692 -15.240 1.00 93.25 93 SER A C 1
ATOM 757 O O . SER A 1 93 ? -3.001 -2.755 -14.453 1.00 93.25 93 SER A O 1
ATOM 759 N N . SER A 1 94 ? -2.981 -4.963 -14.847 1.00 95.19 94 SER A N 1
ATOM 760 C CA . SER A 1 94 ? -2.743 -5.363 -13.458 1.00 95.19 94 SER A CA 1
ATOM 761 C C . SER A 1 94 ? -1.285 -5.185 -13.060 1.00 95.19 94 SER A C 1
ATOM 763 O O . SER A 1 94 ? -1.029 -4.681 -11.973 1.00 95.19 94 SER A O 1
ATOM 765 N N . ALA A 1 95 ? -0.343 -5.508 -13.950 1.00 95.31 95 ALA A N 1
ATOM 766 C CA . ALA A 1 95 ? 1.074 -5.229 -13.726 1.00 95.31 95 ALA A CA 1
ATOM 767 C C . ALA A 1 95 ? 1.323 -3.725 -13.522 1.00 95.31 95 ALA A C 1
ATOM 769 O O . ALA A 1 95 ? 1.914 -3.332 -12.521 1.00 95.31 95 ALA A O 1
ATOM 770 N N . TRP A 1 96 ? 0.757 -2.879 -14.390 1.00 94.56 96 TRP A N 1
ATOM 771 C CA . TRP A 1 96 ? 0.856 -1.421 -14.281 1.00 94.56 96 TRP A CA 1
ATOM 772 C C . TRP A 1 96 ? 0.309 -0.883 -12.954 1.00 94.56 96 TRP A C 1
ATOM 774 O O . TRP A 1 96 ? 0.903 0.008 -12.343 1.00 94.56 96 TRP A O 1
ATOM 784 N N . LEU A 1 97 ? -0.815 -1.430 -12.477 1.00 94.56 97 LEU A N 1
ATOM 785 C CA . LEU A 1 97 ? -1.356 -1.051 -11.176 1.00 94.56 97 LEU A CA 1
ATOM 786 C C . LEU A 1 97 ? -0.406 -1.455 -10.035 1.00 94.56 97 LEU A C 1
ATOM 788 O O . LEU A 1 97 ? -0.134 -0.633 -9.158 1.00 94.56 97 LEU A O 1
ATOM 792 N N . LEU A 1 98 ? 0.114 -2.689 -10.056 1.00 95.62 98 LEU A N 1
ATOM 793 C CA . LEU A 1 98 ? 1.021 -3.198 -9.022 1.00 95.62 98 LEU A CA 1
ATOM 794 C C . LEU A 1 98 ? 2.325 -2.392 -8.951 1.00 95.62 98 LEU A C 1
ATOM 796 O O . LEU A 1 98 ? 2.709 -1.976 -7.862 1.00 95.62 98 LEU A O 1
ATOM 800 N N . GLU A 1 99 ? 2.950 -2.082 -10.090 1.00 95.12 99 GLU A N 1
ATOM 801 C CA . GLU A 1 99 ? 4.181 -1.276 -10.166 1.00 95.12 99 GLU A CA 1
ATOM 802 C C . GLU A 1 99 ? 4.038 0.102 -9.502 1.00 95.12 99 GLU A C 1
ATOM 804 O O . GLU A 1 99 ? 4.988 0.631 -8.918 1.00 95.12 99 GLU A O 1
ATOM 809 N N . ARG A 1 100 ? 2.845 0.699 -9.591 1.00 92.69 100 ARG A N 1
ATOM 810 C CA . ARG A 1 100 ? 2.571 2.045 -9.072 1.00 92.69 100 ARG A CA 1
ATOM 811 C C . ARG A 1 100 ? 2.118 2.035 -7.618 1.00 92.69 100 ARG A C 1
ATOM 813 O O . ARG A 1 100 ? 2.532 2.900 -6.852 1.00 92.69 100 ARG A O 1
ATOM 820 N N . ARG A 1 101 ? 1.254 1.089 -7.240 1.00 93.19 101 ARG A N 1
ATOM 821 C CA . ARG A 1 101 ? 0.683 0.995 -5.885 1.00 93.19 101 ARG A CA 1
ATOM 822 C C . ARG A 1 101 ? 1.637 0.347 -4.891 1.00 93.19 101 ARG A C 1
ATOM 824 O O . ARG A 1 101 ? 1.686 0.775 -3.745 1.00 93.19 101 ARG A O 1
ATOM 831 N N . PHE A 1 102 ? 2.411 -0.630 -5.345 1.00 93.50 102 PHE A N 1
ATOM 832 C CA . PHE A 1 102 ? 3.309 -1.443 -4.532 1.00 93.50 102 PHE A CA 1
ATOM 833 C C . PHE A 1 102 ? 4.735 -1.331 -5.084 1.00 93.50 102 PHE A C 1
ATOM 835 O O . PHE A 1 102 ? 5.393 -2.314 -5.419 1.00 93.50 102 PHE A O 1
ATOM 842 N N . ARG A 1 103 ? 5.210 -0.084 -5.232 1.00 92.69 103 ARG A N 1
ATOM 843 C CA . ARG A 1 103 ? 6.483 0.244 -5.899 1.00 92.69 103 ARG A CA 1
ATOM 844 C C . ARG A 1 103 ? 7.699 -0.410 -5.241 1.00 92.69 103 ARG A C 1
ATOM 846 O O . ARG A 1 103 ? 8.677 -0.689 -5.924 1.00 92.69 103 ARG A O 1
ATOM 853 N N . LYS A 1 104 ? 7.659 -0.646 -3.929 1.00 92.50 104 LYS A N 1
ATOM 854 C CA . LYS A 1 104 ? 8.766 -1.281 -3.207 1.00 92.50 104 LYS A CA 1
ATOM 855 C C . LYS A 1 104 ? 8.971 -2.731 -3.658 1.00 92.50 104 LYS A C 1
ATOM 857 O O . LYS A 1 104 ? 10.111 -3.146 -3.863 1.00 92.50 104 LYS A O 1
ATOM 862 N N . GLU A 1 105 ? 7.884 -3.481 -3.820 1.00 94.12 105 GLU A N 1
ATOM 863 C CA . GLU A 1 105 ? 7.918 -4.893 -4.203 1.00 94.12 105 GLU A CA 1
ATOM 864 C C . GLU A 1 105 ? 7.938 -5.092 -5.725 1.00 94.12 105 GLU A C 1
ATOM 866 O O . GLU A 1 105 ? 8.688 -5.931 -6.217 1.00 94.12 105 GLU A O 1
ATOM 871 N N . TYR A 1 106 ? 7.144 -4.313 -6.466 1.00 94.94 106 TYR A N 1
ATOM 872 C CA . TYR A 1 106 ? 6.884 -4.522 -7.898 1.00 94.94 106 TYR A CA 1
ATOM 873 C C . TYR A 1 106 ? 7.413 -3.405 -8.795 1.00 94.94 106 TYR A C 1
ATOM 875 O O . TYR A 1 106 ? 7.342 -3.524 -10.013 1.00 94.94 106 TYR A O 1
ATOM 883 N N . GLY A 1 107 ? 7.919 -2.307 -8.234 1.00 93.31 107 GLY A N 1
ATOM 884 C CA . GLY A 1 107 ? 8.462 -1.213 -9.031 1.00 93.31 107 GLY A CA 1
ATOM 885 C C . GLY A 1 107 ? 9.704 -1.641 -9.810 1.00 93.31 107 GLY A C 1
ATOM 886 O O . GLY A 1 107 ? 10.515 -2.442 -9.338 1.00 93.31 107 GLY A O 1
ATOM 887 N N . LYS A 1 108 ? 9.877 -1.062 -11.001 1.00 89.25 108 LYS A N 1
ATOM 888 C CA . LYS A 1 108 ? 11.06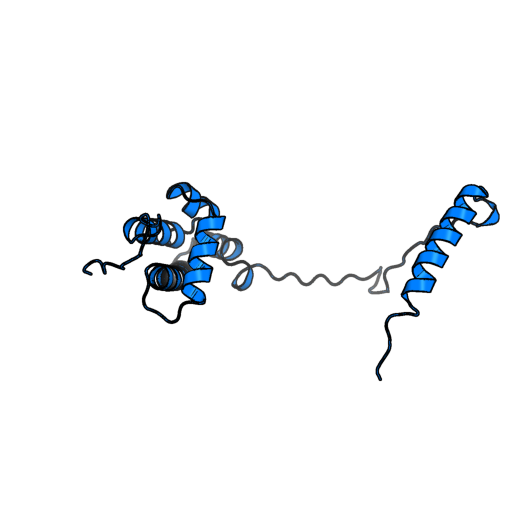7 -1.281 -11.825 1.00 89.25 108 LYS A CA 1
ATOM 889 C C . LYS A 1 108 ? 12.321 -0.861 -11.049 1.00 89.25 108 LYS A C 1
ATOM 891 O O . LYS A 1 108 ? 12.432 0.286 -10.615 1.00 89.25 108 LYS A O 1
ATOM 896 N N . LYS A 1 109 ? 13.257 -1.794 -10.875 1.00 86.75 109 LYS A N 1
ATOM 897 C CA . LYS A 1 109 ? 14.584 -1.534 -10.306 1.00 86.75 109 LYS A CA 1
ATOM 898 C C . LYS A 1 109 ? 15.544 -1.310 -11.465 1.00 86.75 109 LYS A C 1
ATOM 900 O O . LYS A 1 109 ? 15.936 -2.264 -12.128 1.00 86.75 109 LYS A O 1
ATOM 905 N N . GLU A 1 110 ? 15.859 -0.054 -11.746 1.00 86.06 110 GLU A N 1
ATOM 906 C CA . GLU A 1 110 ? 16.890 0.299 -12.721 1.00 86.06 110 GLU A CA 1
ATOM 907 C C . GLU A 1 110 ? 18.221 0.455 -11.984 1.00 86.06 110 GLU A C 1
ATOM 909 O O . GLU A 1 110 ? 18.305 1.170 -10.987 1.00 86.06 110 GLU A O 1
ATOM 914 N N . SER A 1 111 ? 19.246 -0.252 -12.456 1.00 82.75 111 SER A N 1
ATOM 915 C CA . SER A 1 111 ? 20.635 0.009 -12.094 1.00 82.75 111 SER A CA 1
ATOM 916 C C . SER A 1 111 ? 21.240 0.783 -13.256 1.00 82.75 111 SER A C 1
ATOM 918 O O . SER A 1 111 ? 21.205 0.312 -14.393 1.00 82.75 111 SER A O 1
ATOM 920 N N . LEU A 1 112 ? 21.693 2.002 -12.978 1.00 87.06 112 LEU A N 1
ATOM 921 C CA . LEU A 1 112 ? 22.392 2.831 -13.945 1.00 87.06 112 LEU A CA 1
ATOM 922 C C . LEU A 1 112 ? 23.874 2.805 -13.591 1.00 87.06 112 LEU A C 1
ATOM 924 O O . LEU A 1 112 ? 24.268 3.339 -12.554 1.00 87.06 112 LEU A O 1
ATOM 928 N N . GLU A 1 113 ? 24.678 2.191 -14.450 1.00 86.88 113 GLU A N 1
ATOM 929 C CA . GLU A 1 113 ? 26.129 2.331 -14.392 1.00 86.88 113 GLU A CA 1
ATOM 930 C C . GLU A 1 113 ? 26.522 3.629 -15.098 1.00 86.88 113 GLU A C 1
ATOM 932 O O . GLU A 1 113 ? 26.145 3.875 -16.244 1.00 86.88 113 GLU A O 1
ATOM 937 N N . LEU A 1 114 ? 27.236 4.491 -14.376 1.00 90.44 114 LEU A N 1
ATOM 938 C CA . LEU A 1 114 ? 27.717 5.770 -14.878 1.00 90.44 114 LEU A CA 1
ATOM 939 C C . LEU A 1 114 ? 29.224 5.667 -15.106 1.00 90.44 114 LEU A C 1
ATOM 941 O O . LEU A 1 114 ? 29.992 5.577 -14.150 1.00 90.44 114 LEU A O 1
ATOM 945 N N . SER A 1 115 ? 29.637 5.709 -16.369 1.00 93.00 115 SER A N 1
ATOM 946 C CA . SER A 1 115 ? 31.039 5.758 -16.778 1.00 93.00 115 SER A CA 1
ATOM 947 C C . SER A 1 115 ? 31.273 6.893 -17.772 1.00 93.00 115 SER A C 1
ATOM 949 O O . SER A 1 115 ? 30.360 7.334 -18.472 1.00 93.00 115 SER A O 1
ATOM 951 N N . GLY A 1 116 ? 32.513 7.363 -17.837 1.00 91.19 116 GLY A N 1
ATOM 952 C CA . GLY A 1 116 ? 33.014 8.193 -18.922 1.00 91.19 116 GLY A CA 1
ATOM 953 C C . GLY A 1 116 ? 33.142 7.410 -20.238 1.00 91.19 116 GLY A C 1
ATOM 954 O O . GLY A 1 116 ? 32.810 6.217 -20.299 1.00 91.19 116 GLY A O 1
ATOM 955 N N . PRO A 1 117 ? 33.614 8.079 -21.306 1.00 90.56 117 PRO A N 1
ATOM 956 C CA . PRO A 1 117 ? 33.860 7.450 -22.601 1.00 90.56 117 PRO A CA 1
ATOM 957 C C . PRO A 1 117 ? 34.698 6.175 -22.459 1.00 90.56 117 PRO A C 1
ATOM 959 O O . PRO A 1 117 ? 35.655 6.142 -21.686 1.00 90.56 117 PRO A O 1
ATOM 962 N N . ASP A 1 118 ? 34.311 5.121 -23.176 1.00 89.88 118 ASP A N 1
ATOM 963 C CA . ASP A 1 118 ? 34.981 3.811 -23.173 1.00 89.88 118 ASP A CA 1
ATOM 964 C C . ASP A 1 118 ? 35.083 3.125 -21.794 1.00 89.88 118 ASP A C 1
ATOM 966 O O . ASP A 1 118 ? 35.957 2.291 -21.569 1.00 89.88 118 ASP A O 1
ATOM 970 N N . GLY A 1 119 ? 34.187 3.454 -20.854 1.00 89.19 119 GLY A N 1
ATOM 971 C CA . GLY A 1 119 ? 34.185 2.865 -19.508 1.00 89.19 119 GLY A CA 1
ATOM 972 C C . GLY A 1 119 ? 35.176 3.519 -18.541 1.00 89.19 119 GLY A C 1
ATOM 973 O O . GLY A 1 119 ? 35.343 3.046 -17.417 1.00 89.19 119 GLY A O 1
ATOM 974 N N . ASN A 1 120 ? 35.824 4.609 -18.954 1.00 91.38 120 ASN A N 1
ATOM 975 C CA . ASN A 1 120 ? 36.767 5.345 -18.120 1.00 91.38 120 ASN A CA 1
ATOM 976 C C . ASN A 1 120 ? 36.060 6.116 -16.991 1.00 91.38 120 ASN A C 1
ATOM 978 O O . ASN A 1 120 ? 34.837 6.270 -17.007 1.00 91.38 120 ASN A O 1
ATOM 982 N N . PRO A 1 121 ? 36.796 6.633 -15.993 1.00 92.50 121 PRO A N 1
ATOM 983 C CA . PRO A 1 121 ? 36.236 7.563 -15.020 1.00 92.50 121 PRO A CA 1
ATOM 984 C C . PRO A 1 121 ? 35.577 8.776 -15.693 1.00 92.50 121 PRO A C 1
ATOM 986 O O . PRO A 1 121 ? 36.025 9.247 -16.737 1.00 92.50 121 PRO A O 1
ATOM 989 N N . ILE A 1 122 ? 34.515 9.302 -15.080 1.00 92.69 122 ILE A N 1
ATOM 990 C CA . ILE A 1 122 ? 33.891 10.547 -15.539 1.00 92.69 122 ILE A CA 1
ATOM 991 C C . ILE A 1 122 ? 34.881 11.694 -15.330 1.00 92.69 122 ILE A C 1
ATOM 993 O O . ILE A 1 122 ? 35.271 11.992 -14.199 1.00 92.69 122 ILE A O 1
ATOM 997 N N . GLU A 1 123 ? 35.262 12.358 -16.417 1.00 89.00 123 GLU A N 1
ATOM 998 C CA . GLU A 1 123 ? 36.103 13.549 -16.358 1.00 89.00 123 GLU A CA 1
ATOM 999 C C . GLU A 1 123 ? 35.294 14.749 -15.851 1.00 89.00 123 GLU A C 1
ATOM 1001 O O . GLU A 1 123 ? 34.310 15.171 -16.458 1.00 89.00 123 GLU A O 1
ATOM 1006 N N . VAL A 1 124 ? 35.719 15.322 -14.724 1.00 89.44 124 VAL A N 1
ATOM 1007 C CA . VAL A 1 124 ? 35.113 16.526 -14.147 1.00 89.44 124 VAL A CA 1
ATOM 1008 C C . VAL A 1 124 ? 36.031 17.714 -14.410 1.00 89.44 124 VAL A C 1
ATOM 1010 O O . VAL A 1 124 ? 37.086 17.841 -13.788 1.00 89.44 124 VAL A O 1
ATOM 1013 N N . GLN A 1 125 ? 35.620 18.619 -15.300 1.00 83.94 125 GLN A N 1
ATOM 1014 C CA . GLN A 1 125 ? 36.320 19.887 -15.501 1.00 83.94 125 GLN A CA 1
ATOM 1015 C C . GLN A 1 125 ? 35.973 20.855 -14.366 1.00 83.94 125 GLN A C 1
ATOM 1017 O O . GLN A 1 125 ? 34.873 21.407 -14.309 1.00 83.94 125 GLN A O 1
ATOM 1022 N N . LYS A 1 126 ? 36.920 21.082 -13.455 1.00 80.19 126 LYS A N 1
ATOM 1023 C CA . LYS A 1 126 ? 36.815 22.155 -12.463 1.00 80.19 126 LYS A CA 1
ATOM 1024 C C . LYS A 1 126 ? 37.326 23.446 -13.092 1.00 80.19 126 LYS A C 1
ATOM 1026 O O . LYS A 1 126 ? 38.506 23.543 -13.412 1.00 80.19 126 LYS A O 1
ATOM 1031 N N . LYS A 1 127 ? 36.459 24.451 -13.233 1.00 74.88 127 LYS A N 1
ATOM 1032 C CA . LYS A 1 127 ? 36.923 25.833 -13.400 1.00 74.88 127 LYS A CA 1
ATOM 1033 C C . LYS A 1 127 ? 37.394 26.314 -12.036 1.00 74.88 127 LYS A C 1
ATOM 1035 O O . LYS A 1 127 ? 36.575 26.630 -11.178 1.00 74.88 127 LYS A O 1
ATOM 1040 N N . VAL A 1 128 ? 38.701 26.279 -11.819 1.00 68.81 128 VAL A N 1
ATOM 1041 C CA . VAL A 1 128 ? 39.322 26.941 -10.674 1.00 68.81 128 VAL A CA 1
ATOM 1042 C C . VAL A 1 128 ? 39.495 28.397 -11.090 1.00 68.81 128 VAL A C 1
ATOM 1044 O O . VAL A 1 128 ? 40.152 28.659 -12.091 1.00 68.81 128 VAL A O 1
ATOM 1047 N N . ALA A 1 129 ? 38.835 29.323 -10.394 1.00 65.69 129 ALA A N 1
ATOM 1048 C CA . ALA A 1 129 ? 39.176 30.735 -10.519 1.00 65.69 129 ALA A CA 1
ATOM 1049 C C . ALA A 1 129 ? 40.576 30.919 -9.922 1.00 65.69 129 ALA A C 1
ATOM 1051 O O . ALA A 1 129 ? 40.835 30.415 -8.825 1.00 65.69 129 ALA A O 1
ATOM 1052 N N . GLU A 1 130 ? 41.480 31.577 -10.644 1.00 67.50 130 GLU A N 1
ATOM 1053 C CA . GLU A 1 130 ? 42.781 31.930 -10.081 1.00 67.50 130 GLU A CA 1
ATOM 1054 C C . GLU A 1 130 ? 42.559 32.929 -8.939 1.00 67.50 130 GLU A C 1
ATOM 1056 O O . GLU A 1 130 ? 41.815 33.899 -9.078 1.00 67.50 130 GLU A O 1
ATOM 1061 N N . TYR A 1 131 ? 43.163 32.659 -7.779 1.00 61.72 131 TYR A N 1
ATOM 1062 C CA . TYR A 1 131 ? 42.977 33.471 -6.570 1.00 61.72 131 TYR A CA 1
ATOM 1063 C C . TYR A 1 131 ? 43.379 34.938 -6.778 1.00 61.72 131 TYR A C 1
ATOM 1065 O O . TYR A 1 131 ? 42.797 35.815 -6.146 1.00 61.72 131 TYR A O 1
ATOM 1073 N N . ASP A 1 132 ? 44.314 35.194 -7.696 1.00 64.56 132 ASP A N 1
ATOM 1074 C CA . ASP A 1 132 ? 44.816 36.528 -8.034 1.00 64.56 132 ASP A CA 1
ATOM 1075 C C . ASP A 1 132 ? 43.787 37.389 -8.798 1.00 64.56 132 ASP A C 1
ATOM 1077 O O . ASP A 1 132 ? 43.922 38.610 -8.855 1.00 64.56 132 ASP A O 1
ATOM 1081 N N . GLU A 1 133 ? 42.737 36.776 -9.359 1.00 71.69 133 GLU A N 1
ATOM 1082 C CA . GLU A 1 133 ? 41.661 37.463 -10.090 1.00 71.69 133 GLU A CA 1
ATOM 1083 C C . GLU A 1 133 ? 40.425 37.747 -9.217 1.00 71.69 133 GLU A C 1
ATOM 1085 O O . GLU A 1 133 ? 39.457 38.362 -9.676 1.00 71.69 133 GLU A O 1
ATOM 1090 N N . LEU A 1 134 ? 40.424 37.295 -7.958 1.00 71.81 134 LEU A N 1
ATOM 1091 C CA . LEU A 1 134 ? 39.296 37.470 -7.050 1.00 71.81 134 LEU A CA 1
ATOM 1092 C C . LEU A 1 134 ? 39.405 38.806 -6.298 1.00 71.81 134 LEU A C 1
ATOM 1094 O O . LEU A 1 134 ? 40.471 39.136 -5.779 1.00 71.81 134 LEU A O 1
ATOM 1098 N N . PRO A 1 135 ? 38.309 39.579 -6.178 1.00 82.06 135 PRO A N 1
ATOM 1099 C CA . PRO A 1 135 ? 38.308 40.763 -5.330 1.00 82.06 135 PRO A CA 1
ATOM 1100 C C . PRO A 1 135 ? 38.606 40.366 -3.877 1.00 82.06 135 PRO A C 1
ATOM 1102 O O . PRO A 1 135 ? 38.175 39.311 -3.411 1.00 82.06 135 PRO A O 1
ATOM 1105 N N . GLU A 1 136 ? 39.315 41.230 -3.151 1.00 82.44 136 GLU A N 1
ATOM 1106 C CA . GLU A 1 136 ? 39.747 41.006 -1.760 1.00 82.44 136 GLU A CA 1
ATOM 1107 C C . GLU A 1 136 ? 38.581 40.601 -0.835 1.00 82.44 136 GLU A C 1
ATOM 1109 O O . GLU A 1 136 ? 38.715 39.741 0.034 1.00 82.44 136 GLU A O 1
ATOM 1114 N N . GLU A 1 137 ? 37.393 41.145 -1.098 1.00 83.88 137 GLU A N 1
ATOM 1115 C CA . GLU A 1 137 ? 36.136 40.806 -0.424 1.00 83.88 137 GLU A CA 1
ATOM 1116 C C . GLU A 1 137 ? 35.778 39.313 -0.553 1.00 83.88 137 GLU A C 1
ATOM 1118 O O . GLU A 1 137 ? 35.406 38.676 0.433 1.00 83.88 137 GLU A O 1
ATOM 1123 N N . ALA A 1 138 ? 35.951 38.723 -1.741 1.00 82.81 138 ALA A N 1
ATOM 1124 C CA . ALA A 1 138 ? 35.671 37.310 -1.988 1.00 82.81 138 ALA A CA 1
ATOM 1125 C C . ALA A 1 138 ? 36.698 36.390 -1.305 1.00 82.81 138 ALA A C 1
ATOM 1127 O O . ALA A 1 138 ? 36.336 35.322 -0.807 1.00 82.81 138 ALA A O 1
ATOM 1128 N N . LEU A 1 139 ? 37.967 36.807 -1.229 1.00 81.25 139 LEU A N 1
ATOM 1129 C CA . LEU A 1 139 ? 39.008 36.089 -0.484 1.00 81.25 139 LEU A CA 1
ATOM 1130 C C . LEU A 1 139 ? 38.688 36.033 1.016 1.00 81.25 139 LEU A C 1
ATOM 1132 O O . LEU A 1 139 ? 38.748 34.957 1.612 1.00 81.25 139 LEU A O 1
ATOM 1136 N N . LEU A 1 140 ? 38.262 37.155 1.606 1.00 84.88 140 LEU A N 1
ATOM 1137 C CA . LEU A 1 140 ? 37.854 37.220 3.013 1.00 84.88 140 LEU A CA 1
ATOM 1138 C C . LEU A 1 140 ? 36.645 36.321 3.315 1.00 84.88 140 LEU A C 1
ATOM 1140 O O . LEU A 1 140 ? 36.598 35.667 4.362 1.00 84.88 140 LEU A O 1
ATOM 1144 N N . GLU A 1 141 ? 35.671 36.248 2.403 1.00 86.38 141 GLU A N 1
ATOM 1145 C CA . GLU A 1 141 ? 34.531 35.334 2.535 1.00 86.38 141 GLU A CA 1
ATOM 1146 C C . GLU A 1 141 ? 34.964 33.865 2.494 1.00 86.38 141 GLU A C 1
ATOM 1148 O O . GLU A 1 141 ? 34.531 33.069 3.335 1.00 86.38 141 GLU A O 1
ATOM 1153 N N . ILE A 1 142 ? 35.855 33.505 1.565 1.00 82.56 142 ILE A N 1
ATOM 1154 C CA . ILE A 1 142 ? 36.404 32.149 1.452 1.00 82.56 142 ILE A CA 1
ATOM 1155 C C . ILE A 1 142 ? 37.168 31.775 2.727 1.00 82.56 142 ILE A C 1
ATOM 1157 O O . ILE A 1 142 ? 36.921 30.710 3.295 1.00 82.56 142 ILE A O 1
ATOM 1161 N N . GLU A 1 143 ? 38.039 32.649 3.236 1.00 85.00 143 GLU A N 1
ATOM 1162 C CA . GLU A 1 143 ? 38.766 32.420 4.490 1.00 85.00 143 GLU A CA 1
ATOM 1163 C C . GLU A 1 143 ? 37.822 32.248 5.685 1.00 85.00 143 GLU A C 1
ATOM 1165 O O . GLU A 1 143 ? 38.006 31.346 6.510 1.00 85.00 143 GLU A O 1
ATOM 1170 N N . ALA A 1 144 ? 36.768 33.063 5.773 1.00 86.94 144 ALA A N 1
ATOM 1171 C CA . ALA A 1 144 ? 35.763 32.943 6.822 1.00 86.94 144 ALA A CA 1
ATOM 1172 C C . ALA A 1 144 ? 35.000 31.608 6.743 1.00 86.94 144 ALA A C 1
ATOM 1174 O O . ALA A 1 144 ? 34.734 30.990 7.781 1.00 86.94 144 ALA A O 1
ATOM 1175 N N . ILE A 1 145 ? 34.668 31.138 5.535 1.00 85.38 145 ILE A N 1
ATOM 1176 C CA . ILE A 1 145 ? 34.030 29.833 5.301 1.00 85.38 145 ILE A CA 1
ATOM 1177 C C . ILE A 1 145 ? 34.975 28.697 5.705 1.00 85.38 145 ILE A C 1
ATOM 1179 O O . ILE A 1 145 ? 34.565 27.814 6.465 1.00 85.38 145 ILE A O 1
ATOM 1183 N N . MET A 1 146 ? 36.234 28.741 5.264 1.00 83.31 146 MET A N 1
ATOM 1184 C CA . MET A 1 146 ? 37.254 27.735 5.581 1.00 83.31 146 MET A CA 1
ATOM 1185 C C . MET A 1 146 ? 37.513 27.660 7.090 1.00 83.31 146 MET A C 1
ATOM 1187 O O . MET A 1 146 ? 37.547 26.573 7.664 1.00 83.31 146 MET A O 1
ATOM 1191 N N . ARG A 1 147 ? 37.589 28.807 7.777 1.00 84.75 147 ARG A N 1
ATOM 1192 C CA . ARG A 1 147 ? 37.775 28.878 9.235 1.00 84.75 147 ARG A CA 1
ATOM 1193 C C . ARG A 1 147 ? 36.575 28.342 10.020 1.00 84.75 147 ARG A C 1
ATOM 1195 O O . ARG A 1 147 ? 36.766 27.740 11.075 1.00 84.75 147 ARG A O 1
ATOM 1202 N N . LYS A 1 148 ? 35.343 28.553 9.535 1.00 80.62 148 LYS A N 1
ATOM 1203 C CA . LYS A 1 148 ? 34.123 27.992 10.149 1.00 80.62 148 LYS A CA 1
ATOM 1204 C C . LYS A 1 148 ? 34.065 26.467 10.039 1.00 80.62 148 LYS A C 1
ATOM 1206 O O . LYS A 1 148 ? 33.556 25.836 10.959 1.00 80.62 148 LYS A O 1
ATOM 1211 N N . HIS A 1 149 ? 34.588 25.893 8.955 1.00 68.38 149 HIS A N 1
ATOM 1212 C CA . HIS A 1 149 ? 34.589 24.442 8.746 1.00 68.38 149 HIS A CA 1
ATOM 1213 C C . HIS A 1 149 ? 35.783 23.754 9.424 1.00 68.38 149 HIS A C 1
ATOM 1215 O O . HIS A 1 149 ? 35.586 22.744 10.084 1.00 68.38 149 HIS A O 1
ATOM 1221 N N . SER A 1 150 ? 36.972 24.368 9.427 1.00 62.78 150 SER A N 1
ATOM 1222 C CA . SER A 1 150 ? 38.151 23.844 10.141 1.00 62.78 150 SER A CA 1
ATOM 1223 C C . SER A 1 150 ? 37.950 23.720 11.659 1.00 62.78 150 SER A C 1
ATOM 1225 O O . SER A 1 150 ? 38.522 22.825 12.272 1.00 62.78 150 SER A O 1
ATOM 1227 N N . LYS A 1 151 ? 37.124 24.577 12.279 1.00 56.28 151 LYS A N 1
ATOM 1228 C CA . LYS A 1 151 ? 36.786 24.465 13.711 1.00 56.28 151 LYS A CA 1
ATOM 1229 C C . LYS A 1 151 ? 35.793 23.345 14.030 1.00 56.28 151 LYS A C 1
ATOM 1231 O O . LYS A 1 151 ? 35.685 22.971 15.190 1.00 56.28 151 LYS A O 1
ATOM 1236 N N . LYS A 1 152 ? 35.058 22.839 13.037 1.00 52.19 152 LYS A N 1
ATOM 1237 C CA . LYS A 1 152 ? 34.050 21.790 13.235 1.00 52.19 152 LYS A CA 1
ATOM 1238 C C . LYS A 1 152 ? 34.672 20.392 13.219 1.00 52.19 152 LYS A C 1
ATOM 1240 O O . LYS A 1 152 ? 34.230 19.530 13.964 1.00 52.19 152 LYS A O 1
ATOM 1245 N N . ASP A 1 153 ? 35.758 20.219 12.469 1.00 47.31 153 ASP A N 1
ATOM 1246 C CA . ASP A 1 153 ? 36.469 18.939 12.351 1.00 47.31 153 ASP A CA 1
ATOM 1247 C C . ASP A 1 153 ? 37.349 18.605 13.573 1.00 47.31 153 ASP A C 1
ATOM 1249 O O . ASP A 1 153 ? 37.886 17.507 13.661 1.00 47.31 153 ASP A O 1
ATOM 1253 N N . THR A 1 154 ? 37.523 19.532 14.527 1.00 47.59 154 THR A N 1
ATOM 1254 C CA . THR A 1 154 ? 38.356 19.305 15.729 1.00 47.59 154 THR A CA 1
ATOM 1255 C C . THR A 1 154 ? 37.552 18.910 16.978 1.00 47.59 154 THR A C 1
ATOM 1257 O O . THR A 1 154 ? 38.154 18.495 17.962 1.00 47.59 154 THR A O 1
ATOM 1260 N N . GLU A 1 155 ? 36.215 19.008 16.967 1.00 50.72 155 GLU A N 1
ATOM 1261 C CA . GLU A 1 155 ? 35.371 18.718 18.149 1.00 50.72 155 GLU A CA 1
ATOM 1262 C C . GLU A 1 155 ? 34.563 17.406 18.071 1.00 50.72 155 GLU A C 1
ATOM 1264 O O . GLU A 1 155 ? 33.949 17.021 19.062 1.00 50.72 155 GLU A O 1
ATOM 1269 N N . GLU A 1 156 ? 34.612 16.655 16.967 1.00 45.41 156 GLU A N 1
ATOM 1270 C CA . GLU A 1 156 ? 33.972 15.330 16.856 1.00 45.41 156 GLU A CA 1
ATOM 1271 C C . GLU A 1 156 ? 35.004 14.217 16.622 1.00 45.41 156 GLU A C 1
ATOM 1273 O O . GLU A 1 156 ? 34.979 13.547 15.596 1.00 45.41 156 GLU A O 1
ATOM 1278 N N . ASN A 1 157 ? 35.915 14.007 17.580 1.00 50.25 157 ASN A N 1
ATOM 1279 C CA . ASN A 1 157 ? 36.318 12.636 17.923 1.00 50.25 157 ASN A CA 1
ATOM 1280 C C . ASN A 1 157 ? 36.951 12.533 19.328 1.00 50.25 157 ASN A C 1
ATOM 1282 O O . ASN A 1 157 ? 38.178 12.489 19.448 1.00 50.25 157 ASN A O 1
ATOM 1286 N N . PRO A 1 158 ? 36.162 12.491 20.414 1.00 46.94 158 PRO A N 1
ATOM 1287 C CA . PRO A 1 158 ? 36.587 11.821 21.626 1.00 46.94 158 PRO A CA 1
ATOM 1288 C C . PRO A 1 158 ? 36.002 10.402 21.640 1.00 46.94 158 PRO A C 1
ATOM 1290 O O . PRO A 1 158 ? 34.786 10.235 21.566 1.00 46.94 158 PRO A O 1
ATOM 1293 N N . ASP A 1 159 ? 36.904 9.429 21.769 1.00 46.00 159 ASP A N 1
ATOM 1294 C CA . ASP A 1 159 ? 36.689 8.016 22.119 1.00 46.00 159 ASP A CA 1
ATOM 1295 C C . ASP A 1 159 ? 36.875 7.010 20.959 1.00 46.00 159 ASP A C 1
ATOM 1297 O O . ASP A 1 159 ? 35.934 6.387 20.461 1.00 46.00 159 ASP A O 1
ATOM 1301 N N . GLU A 1 160 ? 38.151 6.825 20.582 1.00 41.16 160 GLU A N 1
ATOM 1302 C CA . GLU A 1 160 ? 38.735 5.471 20.482 1.00 41.16 160 GLU A CA 1
ATOM 1303 C C . GLU A 1 160 ? 38.941 4.878 21.885 1.00 41.16 160 GLU A C 1
ATOM 1305 O O . GLU A 1 160 ? 39.369 5.638 22.788 1.00 41.16 160 GLU A O 1
#

Radius of gyration: 27.8 Å; chains: 1; bounding box: 66×57×50 Å

Foldseek 3Di:
DDADDDDDPDDDDPQGPVLLVQLLVCVLVLHALCVSCVVSVHHSVVLVVLLVVLVPDPDDDSSVVSNVSVVVSNVNSLVVLVVCLVPDPVNVVSLVSCCVRVVVVRHDDDDDDDADPPRHHDDDDDPDDDPVPDDPVVVVVVVVVVVVVVVVVVPPDDDD

Sequence (160 aa):
MPEKKYQHSGQPTKCNHGIIDKLTSCILSGMTIERACEYVNIDTKTYYNWLNAGRNSTEDSIFREFFHSIIGIEAKCIERHLKKIDKSPEWKSSAWLLERRFRKEYGKKESLELSGPDGNPIEVQKKVAEYDELPEEALLEIEAIMRKHSKKDTEENPDE

pLDDT: mean 86.15, std 15.49, range [39.75, 98.38]